Protein 3K6I (pdb70)

B-factor: mean 13.63, std 11.24, range [3.27, 48.37]

GO terms:
  GO:0099512 supramolecular fiber (C, IDA)
  GO:0009986 cell surface (C, IDA)

Secondary structure (DSSP, 8-state):
-EE---EEEETTPPSSS-EEEEE-EETT--SSEEEEEESBTTTBSSTTSEEE-TTT-EEEE-S---TTT--EEEEEEEEEETTS-EEEEEEEEEEEEE-

Radius of gyration: 13.24 Å; Cα contacts (8 Å, |Δi|>4): 239; chains: 1; bounding box: 24×34×37 Å

Solvent-accessible surface area: 5811 Å² total; per-residue (Å²): 83,18,105,23,74,88,8,112,1,68,41,115,42,205,89,106,48,79,79,80,31,25,118,1,87,37,80,111,35,41,166,41,5,65,12,101,17,27,8,107,0,25,80,88,93,38,136,40,9,2,126,23,69,80,127,46,0,47,0,7,0,44,92,55,3,78,83,132,76,59,32,97,13,125,1,92,0,18,2,3,43,115,110,34,141,78,74,24,33,69,52,146,1,35,0,28,3,67,138

InterPro domains:
  IPR002126 Cadherin-like [PF00028] (145-235)
  IPR002126 Cadherin-like [PF00028] (250-353)
  IPR002126 Cadherin-like [PF00028] (368-469)
  IPR002126 Cadherin-like [PF00028] (486-575)
  IPR002126 Cadherin-like [PF00028] (590-680)
  IPR002126 Cadherin-like [PR00205] (186-205)
  IPR002126 Cadherin-like [PR00205] (245-274)
  IPR002126 Cadherin-like [PR00205] (326-338)
  IPR002126 Cadherin-like [PR00205] (342-361)
  IPR002126 Cadherin-like [PR00205] (361-374)
  IPR002126 Cadherin-like [PR00205] (420-446)
  IPR002126 Cadherin-like [PR00205] (567-584)
  IPR002126 Cadherin-like [PS50268] (172-245)
  IPR002126 Cadherin-like [PS50268] (246-363)
  IPR002126 Cadherin-like [PS50268] (364-477)
  IPR002126 Cadherin-like [PS50268] (478-585)
  IPR002126 Cadherin-like [PS50268] (584-695)
  IPR002126 Cadherin-like [SM00112] (162-243)
  IPR002126 Cadherin-like [SM00112] (267-361)
  IPR002126 Cadherin-like [SM00112] (383-476)

CATH classification: 2.60.40.60

Nearest PDB structures (foldseek):
  3k6i-assembly1_A  TM=1.010E+00  e=2.033E-18  Gallus gallus
  3k5s-assembly1_B  TM=9.775E-01  e=3.360E-15  Gallus gallus
  3k6f-assembly2_B  TM=9.683E-01  e=3.308E-13  Mus musculus
  3k5r-assembly2_B  TM=9.769E-01  e=2.052E-12  Mus musculus
  3k6d-assembly1_A  TM=9.860E-01  e=4.703E-12  Xenopus laevis

Organism: Gallus gallus (NCBI:txid9031)

Foldseek 3Di:
DKDADEWEAEAFDDDDDFDFTDFIDDPVADDQKFKDKDFDCDPNPVHDQWDAGTHTRTITGGGGHHCVVPFKTKMWMFMAGPVRHTDGDGDIYIYGHDD

Structure (mmCIF, N/CA/C/O backbone):
data_3K6I
#
_entry.id   3K6I
#
_cell.length_a   44.153
_cell.length_b   44.930
_cell.length_c   56.666
_cell.angle_alpha   90.000
_cell.angle_beta   90.000
_cell.angle_gamma   90.000
#
_symmetry.space_group_name_H-M   'P 21 21 21'
#
loop_
_entity.id
_entity.type
_entity.pdbx_description
1 polymer T-cadherin
2 non-polymer 'ZINC ION'
3 water water
#
loop_
_atom_site.group_PDB
_atom_site.id
_atom_site.type_symbol
_atom_site.label_atom_id
_atom_site.label_alt_id
_atom_site.label_comp_id
_atom_site.label_asym_id
_atom_site.label_entity_id
_atom_site.label_seq_id
_atom_site.pdbx_PDB_ins_code
_atom_site.Cartn_x
_atom_site.Cartn_y
_atom_site.Cartn_z
_atom_site.occupancy
_atom_site.B_iso_or_equiv
_atom_site.auth_seq_id
_atom_site.auth_comp_id
_atom_site.auth_asym_id
_atom_site.auth_atom_id
_atom_site.pdbx_PDB_model_num
ATOM 1 N N . SER A 1 1 ? 19.670 21.673 0.888 1.00 8.47 1 SER A N 1
ATOM 2 C CA . SER A 1 1 ? 20.306 20.582 1.660 1.00 7.89 1 SER A CA 1
ATOM 3 C C . SER A 1 1 ? 19.211 19.636 2.174 1.00 7.31 1 SER A C 1
ATOM 4 O O . SER A 1 1 ? 17.998 19.933 2.083 1.00 8.89 1 SER A O 1
ATOM 7 N N . ILE A 1 2 ? 19.636 18.472 2.643 1.00 6.75 2 ILE A N 1
ATOM 8 C CA . ILE A 1 2 ? 18.778 17.522 3.305 1.00 6.45 2 ILE A CA 1
ATOM 9 C C . ILE A 1 2 ? 19.275 17.311 4.694 1.00 5.17 2 ILE A C 1
ATOM 10 O O . ILE A 1 2 ? 20.497 17.182 4.920 1.00 6.53 2 ILE A O 1
ATOM 15 N N . LEU A 1 3 ? 18.331 17.274 5.633 1.00 5.33 3 LEU A N 1
ATOM 16 C CA . LEU A 1 3 ? 18.600 16.983 7.028 1.00 6.23 3 LEU A CA 1
ATOM 17 C C . LEU A 1 3 ? 18.047 15.603 7.374 1.00 5.16 3 LEU A C 1
ATOM 18 O O . LEU A 1 3 ? 16.826 15.417 7.446 1.00 5.24 3 LEU A O 1
ATOM 23 N N . ALA A 1 4 ? 18.957 14.650 7.589 1.00 4.93 4 ALA A N 1
ATOM 24 C CA . ALA A 1 4 ? 18.612 13.327 8.098 1.00 4.51 4 ALA A CA 1
ATOM 25 C C . ALA A 1 4 ? 19.029 13.297 9.547 1.00 4.20 4 ALA A C 1
ATOM 26 O O . ALA A 1 4 ? 20.176 13.630 9.888 1.00 5.75 4 ALA A O 1
ATOM 28 N N . THR A 1 5 ? 18.080 12.937 10.428 1.00 5.02 5 THR A N 1
ATOM 29 C CA . THR A 1 5 ? 18.288 12.842 11.859 1.00 4.74 5 THR A CA 1
ATOM 30 C C . THR A 1 5 ? 18.272 11.363 12.226 1.00 4.34 5 THR A C 1
ATOM 31 O O . THR A 1 5 ? 17.355 10.647 11.853 1.00 4.78 5 THR A O 1
ATOM 35 N N . PRO A 1 6 ? 19.254 10.895 13.006 1.00 4.59 6 PRO A N 1
ATOM 36 C CA . PRO A 1 6 ? 19.212 9.494 13.414 1.00 4.95 6 PRO A CA 1
ATOM 37 C C . PRO A 1 6 ? 17.893 9.122 14.076 1.00 4.31 6 PRO A C 1
ATOM 38 O O . PRO A 1 6 ? 17.301 9.905 14.836 1.00 4.85 6 PRO A O 1
ATOM 42 N N . ILE A 1 7 ? 17.463 7.886 13.825 1.00 4.38 7 ILE A N 1
ATOM 43 C CA . ILE A 1 7 ? 16.198 7.373 14.339 1.00 5.01 7 ILE A CA 1
ATOM 44 C C . ILE A 1 7 ? 16.498 6.219 15.296 1.00 5.42 7 ILE A C 1
ATOM 45 O O . ILE A 1 7 ? 17.344 5.379 15.007 1.00 6.05 7 ILE A O 1
ATOM 50 N N . LEU A 1 8 ? 15.801 6.201 16.418 1.00 4.68 8 LEU A N 1
ATOM 51 C CA . LEU A 1 8 ? 15.896 5.114 17.407 1.00 5.30 8 LEU A CA 1
ATOM 52 C C . LEU A 1 8 ? 14.540 4.412 17.421 1.00 4.72 8 LEU A C 1
ATOM 53 O O . LEU A 1 8 ? 13.507 5.079 17.533 1.00 6.10 8 LEU A O 1
ATOM 58 N N . ILE A 1 9 ? 14.549 3.088 17.328 1.00 4.92 9 ILE A N 1
ATOM 59 C CA . ILE A 1 9 ? 13.315 2.306 17.313 1.00 5.27 9 ILE A CA 1
ATOM 60 C C . ILE A 1 9 ? 13.418 1.240 18.394 1.00 5.60 9 ILE A C 1
ATOM 61 O O . ILE A 1 9 ? 14.331 0.420 18.360 1.00 5.89 9 ILE A O 1
ATOM 66 N N . PRO A 1 10 ? 12.484 1.217 19.357 1.00 6.46 10 PRO A N 1
ATOM 67 C CA . P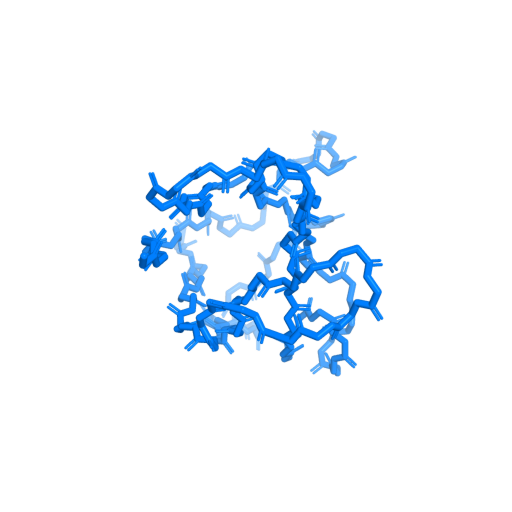RO A 1 10 ? 12.462 0.121 20.333 1.00 7.55 10 PRO A CA 1
ATOM 68 C C . PRO A 1 10 ? 12.301 -1.217 19.641 1.00 5.68 10 PRO A C 1
ATOM 69 O O . PRO A 1 10 ? 11.523 -1.400 18.707 1.00 5.14 10 PRO A O 1
ATOM 73 N N . GLU A 1 11 ? 13.060 -2.161 20.148 1.00 7.54 11 GLU A N 1
ATOM 74 C CA . GLU A 1 11 ? 13.038 -3.494 19.740 1.00 7.77 11 GLU A CA 1
ATOM 75 C C . GLU A 1 11 ? 11.633 -4.136 19.904 1.00 5.81 11 GLU A C 1
ATOM 76 O O . GLU A 1 11 ? 10.959 -3.889 20.872 1.00 5.79 11 GLU A O 1
ATOM 82 N N . ASN A 1 12 ? 11.219 -4.976 18.975 1.00 6.24 12 ASN A N 1
ATOM 83 C CA . ASN A 1 12 ? 10.080 -5.862 19.151 1.00 5.82 12 ASN A CA 1
ATOM 84 C C . ASN A 1 12 ? 8.775 -5.096 19.359 1.00 6.55 12 ASN A C 1
ATOM 85 O O . ASN A 1 12 ? 7.966 -5.448 20.217 1.00 8.48 12 ASN A O 1
ATOM 90 N N . GLN A 1 13 ? 8.560 -4.045 18.552 1.00 6.29 13 GLN A N 1
ATOM 91 C CA . GLN A 1 13 ? 7.320 -3.259 18.596 1.00 8.78 13 GLN A CA 1
ATOM 92 C C . GLN A 1 13 ? 6.110 -4.159 18.363 1.00 8.14 13 GLN A C 1
ATOM 93 O O . GLN A 1 13 ? 6.158 -5.073 17.547 1.00 7.32 13 GLN A O 1
ATOM 99 N N . ARG A 1 14 ? 5.013 -3.862 19.073 1.00 11.16 14 ARG A N 1
ATOM 100 C CA . ARG A 1 14 ? 3.694 -4.402 18.747 1.00 11.38 14 ARG A CA 1
ATOM 101 C C . ARG A 1 14 ? 3.159 -3.723 17.489 1.00 12.31 14 ARG A C 1
ATOM 102 O O . ARG A 1 14 ? 3.532 -2.589 17.174 1.00 12.18 14 ARG A O 1
ATOM 110 N N . PRO A 1 15 ? 2.227 -4.374 16.777 1.00 14.72 15 PRO A N 1
ATOM 111 C CA . PRO A 1 15 ? 1.595 -3.668 15.670 1.00 16.74 15 PRO A CA 1
ATOM 112 C C . PRO A 1 15 ? 0.317 -2.984 16.032 1.00 17.87 15 PRO A C 1
ATOM 113 O O . PRO A 1 15 ? -0.014 -3.008 17.201 1.00 19.39 15 PRO A O 1
ATOM 117 N N . PRO A 1 16 ? -0.12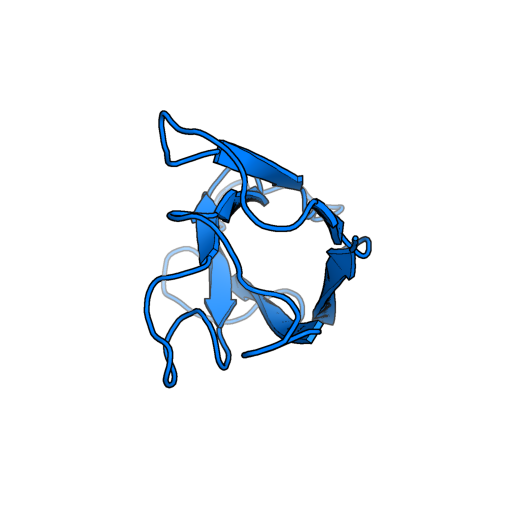7 -2.069 15.165 1.00 18.33 16 PRO A N 1
ATOM 118 C CA . PRO A 1 16 ? -0.294 -2.316 13.742 1.00 16.78 16 PRO A CA 1
ATOM 119 C C . PRO A 1 16 ? 0.954 -1.657 13.056 1.00 14.46 16 PRO A C 1
ATOM 120 O O . PRO A 1 16 ? 1.579 -0.769 13.615 1.00 14.57 16 PRO A O 1
ATOM 124 N N . PHE A 1 17 ? 1.308 -2.159 11.900 1.00 12.42 17 PHE A N 1
ATOM 125 C CA . PHE A 1 17 ? 2.344 -1.604 11.072 1.00 9.69 17 PHE A CA 1
ATOM 126 C C . PHE A 1 17 ? 1.665 -1.243 9.770 1.00 9.67 17 PHE A C 1
ATOM 127 O O . PHE A 1 17 ? 0.613 -1.799 9.463 1.00 12.30 17 PHE A O 1
ATOM 135 N N . PRO A 1 18 ? 2.270 -0.361 8.964 1.00 9.71 18 PRO A N 1
ATOM 136 C CA . PRO A 1 18 ? 3.516 0.364 9.230 1.00 8.94 18 PRO A CA 1
ATOM 137 C C . PRO A 1 18 ? 3.382 1.419 10.306 1.00 8.58 18 PRO A C 1
ATOM 138 O O . PRO A 1 18 ? 2.269 1.912 10.585 1.00 9.97 18 PRO A O 1
ATOM 142 N N . ARG A 1 19 ? 4.517 1.766 10.899 1.00 7.85 19 ARG A N 1
ATOM 143 C CA . ARG A 1 19 ? 4.602 2.776 11.950 1.00 8.26 19 ARG A CA 1
ATOM 144 C C . ARG A 1 19 ? 5.579 3.860 11.527 1.00 6.20 19 ARG A C 1
ATOM 145 O O . ARG A 1 19 ? 6.689 3.556 11.086 1.00 6.17 19 ARG A O 1
ATOM 153 N N . SER A 1 20 ? 5.189 5.120 11.679 1.00 6.65 20 SER A N 1
ATOM 154 C CA . SER A 1 20 ? 6.134 6.206 11.471 1.00 6.45 20 SER A CA 1
ATOM 155 C C . SER A 1 20 ? 7.191 6.218 12.550 1.00 6.79 20 SER A C 1
ATOM 156 O O . SER A 1 20 ? 6.865 6.071 13.726 1.00 8.67 20 SER A O 1
ATOM 159 N N . VAL A 1 21 ? 8.433 6.419 12.151 1.00 5.62 21 VAL A N 1
ATOM 160 C CA . VAL A 1 21 ? 9.564 6.384 13.078 1.00 6.13 21 VAL A CA 1
ATOM 161 C C . VAL A 1 21 ? 10.452 7.634 13.021 1.00 5.73 21 VAL A C 1
ATOM 162 O O . VAL A 1 21 ? 11.281 7.815 13.907 1.00 6.73 21 VAL A O 1
ATOM 166 N N . GLY A 1 22 ? 10.321 8.472 11.989 1.00 5.55 22 GLY A N 1
ATOM 167 C CA . GLY A 1 22 ? 11.139 9.688 11.894 1.00 5.62 22 GLY A CA 1
ATOM 168 C C . GLY A 1 22 ? 10.777 10.397 10.615 1.00 4.81 22 GLY A C 1
ATOM 169 O O . GLY A 1 22 ? 9.847 9.998 9.920 1.00 5.31 22 GLY A O 1
ATOM 170 N N . LYS A 1 23 ? 11.533 11.444 10.322 1.00 5.33 23 LYS A N 1
ATOM 171 C CA . LYS A 1 23 ? 11.233 12.281 9.150 1.00 5.54 23 LYS A CA 1
ATOM 172 C C . LYS A 1 23 ? 12.503 12.963 8.663 1.00 5.24 23 LYS A C 1
ATOM 173 O O . LYS A 1 23 ? 13.254 13.553 9.462 1.00 6.67 23 LYS A O 1
ATOM 179 N N . VAL A 1 24 ? 12.751 12.850 7.366 1.00 4.47 24 VAL A N 1
ATOM 180 C CA . VAL A 1 24 ? 13.846 13.536 6.718 1.00 4.48 24 VAL A CA 1
ATOM 181 C C . VAL A 1 24 ? 13.292 14.824 6.127 1.00 4.81 24 VAL A C 1
ATOM 182 O O . VAL A 1 24 ? 12.160 14.828 5.633 1.00 5.18 24 VAL A O 1
ATOM 186 N N . ILE A 1 25 ? 14.083 15.904 6.161 1.00 5.16 25 ILE A N 1
ATOM 187 C CA . ILE A 1 25 ? 13.610 17.221 5.725 1.00 6.38 25 ILE A CA 1
ATOM 188 C C . ILE A 1 25 ? 14.536 17.793 4.666 1.00 5.54 25 ILE A C 1
ATOM 189 O O . ILE A 1 25 ? 15.735 17.926 4.888 1.00 6.86 25 ILE A O 1
ATOM 194 N N . ARG A 1 26 ? 13.968 18.258 3.563 1.00 5.70 26 ARG A N 1
ATOM 195 C CA . ARG A 1 26 ? 14.729 18.960 2.524 1.00 6.15 26 ARG A CA 1
ATOM 196 C C . ARG A 1 26 ? 14.498 20.442 2.715 1.00 6.74 26 ARG A C 1
ATOM 197 O O . ARG A 1 26 ? 13.349 20.887 2.836 1.00 7.01 26 ARG A O 1
ATOM 205 N N . SER A 1 27 ? 15.579 21.220 2.782 1.00 6.84 27 SER A N 1
ATOM 206 C CA . SER A 1 27 ? 15.451 22.646 3.130 1.00 8.33 27 SER A CA 1
ATOM 207 C C . SER A 1 27 ? 14.581 23.425 2.147 1.00 8.48 27 SER A C 1
ATOM 208 O O . SER A 1 27 ? 13.869 24.354 2.537 1.00 9.80 27 SER A O 1
ATOM 211 N N . GLU A 1 28 ? 14.620 23.030 0.888 1.00 8.47 28 GLU A N 1
ATOM 212 C CA . GLU A 1 28 ? 13.829 23.681 -0.155 1.00 10.14 28 GLU A CA 1
ATOM 213 C C . GLU A 1 28 ? 12.399 23.164 -0.266 1.00 9.61 28 GLU A C 1
ATOM 214 O O . GLU A 1 28 ? 11.625 23.665 -1.092 1.00 11.72 28 GLU A O 1
ATOM 220 N N . GLY A 1 29 ? 12.052 22.140 0.519 1.00 9.11 29 GLY A N 1
ATOM 221 C CA . GLY A 1 29 ? 10.739 21.476 0.393 1.00 9.75 29 GLY A CA 1
ATOM 222 C C . GLY A 1 29 ? 10.769 20.370 -0.655 1.00 9.30 29 GLY A C 1
ATOM 223 O O . GLY A 1 29 ? 11.816 19.967 -1.098 1.00 10.76 29 GLY A O 1
ATOM 224 N N . THR A 1 30 ? 9.615 19.826 -1.032 1.00 10.61 30 THR A N 1
ATOM 225 C CA . THR A 1 30 ? 9.556 19.008 -2.249 1.00 11.74 30 THR A CA 1
ATOM 226 C C . THR A 1 30 ? 8.298 19.691 -2.754 1.00 14.33 30 THR A C 1
ATOM 227 O O . THR A 1 30 ? 7.204 19.593 -2.179 1.00 18.12 30 THR A O 1
ATOM 231 N N . GLU A 1 31 ? 8.501 20.519 -3.695 1.00 9.44 31 GLU A N 1
ATOM 232 C CA . GLU A 1 31 ? 7.647 20.723 -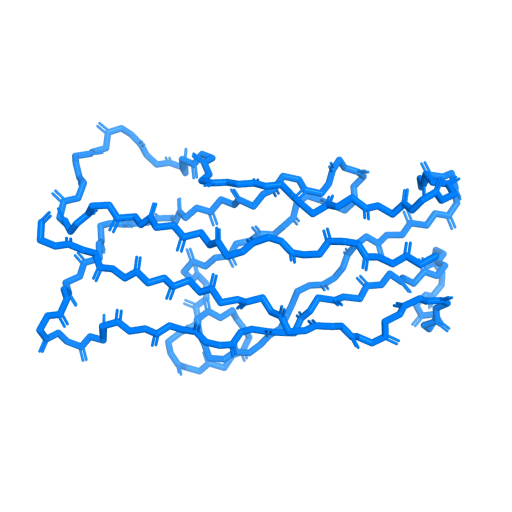4.817 1.00 8.09 31 GLU A CA 1
ATOM 233 C C . GLU A 1 31 ? 8.435 20.155 -5.998 1.00 6.51 31 GLU A C 1
ATOM 234 O O . GLU A 1 31 ? 9.631 20.412 -6.098 1.00 7.70 31 GLU A O 1
ATOM 240 N N . GLY A 1 32 ? 7.781 19.374 -6.860 1.00 6.53 32 GLY A N 1
ATOM 241 C CA . GLY A 1 32 ? 8.456 18.794 -7.992 1.00 7.15 32 GLY A CA 1
ATOM 242 C C . GLY A 1 32 ? 9.590 17.873 -7.652 1.00 7.16 32 GLY A C 1
ATOM 243 O O . GLY A 1 32 ? 10.504 17.705 -8.462 1.00 8.60 32 GLY A O 1
ATOM 244 N N . ALA A 1 33 ? 9.539 17.227 -6.493 1.00 6.78 33 ALA A N 1
ATOM 245 C CA . ALA A 1 33 ? 10.658 16.415 -6.060 1.00 6.36 33 ALA A CA 1
ATOM 246 C C . ALA A 1 33 ? 10.166 15.219 -5.245 1.00 5.44 33 ALA A C 1
ATOM 247 O O . ALA A 1 33 ? 9.029 15.201 -4.743 1.00 7.19 33 ALA A O 1
ATOM 249 N N . LYS A 1 34 ? 11.022 14.200 -5.143 1.00 4.08 34 LYS A N 1
ATOM 250 C CA . LYS A 1 34 ? 10.704 12.930 -4.484 1.00 4.58 34 LYS A CA 1
ATOM 251 C C . LYS A 1 34 ? 11.831 12.504 -3.573 1.00 4.28 34 LYS A C 1
ATOM 252 O O . LYS A 1 34 ? 12.983 12.416 -4.021 1.00 4.64 34 LYS A O 1
ATOM 258 N N . PHE A 1 35 ? 11.494 12.199 -2.314 1.00 3.98 35 PHE A N 1
ATOM 259 C CA . PHE A 1 35 ? 12.437 11.444 -1.495 1.00 4.05 35 PHE A CA 1
ATOM 260 C C . PHE A 1 35 ? 12.575 10.019 -2.022 1.00 4.51 35 PHE A C 1
ATOM 261 O O . PHE A 1 35 ? 11.595 9.421 -2.512 1.00 4.81 35 PHE A O 1
ATOM 269 N N . ARG A 1 36 ? 13.782 9.472 -1.871 1.00 4.21 36 ARG A N 1
ATOM 270 C CA . ARG A 1 36 ? 14.104 8.102 -2.207 1.00 5.88 36 ARG A CA 1
ATOM 271 C C . ARG A 1 36 ? 15.034 7.540 -1.138 1.00 4.57 36 ARG A C 1
ATOM 272 O O . ARG A 1 36 ? 16.007 8.192 -0.757 1.00 5.87 36 ARG A O 1
ATOM 280 N N . LEU A 1 37 ? 14.743 6.337 -0.663 1.00 4.86 37 LEU A N 1
ATOM 281 C CA . LEU A 1 37 ? 15.517 5.680 0.361 1.00 5.34 37 LEU A CA 1
ATOM 282 C C . LEU A 1 37 ? 16.118 4.404 -0.220 1.00 6.08 37 LEU A C 1
ATOM 283 O O . LEU A 1 37 ? 15.481 3.731 -1.025 1.00 8.07 37 LEU A O 1
ATOM 288 N N . SER A 1 38 ? 17.333 4.054 0.220 1.00 6.29 38 SER A N 1
ATOM 289 C CA . SER A 1 38 ? 17.958 2.823 -0.232 1.00 7.15 38 SER A CA 1
ATOM 290 C C . SER A 1 38 ? 18.892 2.288 0.828 1.00 6.48 38 SER A C 1
ATOM 291 O O . SER A 1 38 ? 19.245 2.987 1.793 1.00 6.63 38 SER A O 1
ATOM 294 N N . GLY A 1 39 ? 19.256 1.011 0.677 1.00 6.31 39 GLY A N 1
ATOM 295 C CA . GLY A 1 39 ? 20.200 0.369 1.558 1.00 6.70 39 GLY A CA 1
ATOM 296 C C . GLY A 1 39 ? 19.676 -0.963 2.028 1.00 5.99 39 GLY A C 1
ATOM 297 O O . GLY A 1 39 ? 18.565 -1.404 1.681 1.00 6.21 39 GLY A O 1
ATOM 298 N N . LYS A 1 40 ? 20.500 -1.617 2.847 1.00 7.34 40 LYS A N 1
ATOM 299 C CA . LYS A 1 40 ? 20.111 -2.851 3.533 1.00 7.19 40 LYS A CA 1
ATOM 300 C C . LYS A 1 40 ? 19.007 -2.514 4.517 1.00 6.37 40 LYS A C 1
ATOM 301 O O . LYS A 1 40 ? 19.192 -1.658 5.385 1.00 7.27 40 LYS A O 1
ATOM 307 N N . GLY A 1 41 ? 17.854 -3.174 4.371 1.00 6.11 41 GLY A N 1
ATOM 308 C CA . GLY A 1 41 ? 16.644 -2.794 5.073 1.00 6.72 41 GLY A CA 1
ATOM 309 C C . GLY A 1 41 ? 15.606 -2.195 4.142 1.00 5.62 41 GLY A C 1
ATOM 310 O O . GLY A 1 41 ? 14.455 -2.039 4.561 1.00 6.00 41 GLY A O 1
ATOM 311 N N . VAL A 1 42 ? 16.002 -1.842 2.908 1.00 5.86 42 VAL A N 1
ATOM 312 C CA . VAL A 1 42 ? 15.109 -1.170 1.966 1.00 6.23 42 VAL A CA 1
ATOM 313 C C . VAL A 1 42 ? 15.097 -1.965 0.670 1.00 6.98 42 VAL A C 1
ATOM 314 O O . VAL A 1 42 ? 14.200 -2.784 0.451 1.00 8.17 42 VAL A O 1
ATOM 318 N N . ASP A 1 43 ? 16.094 -1.718 -0.168 1.00 7.58 43 ASP A N 1
ATOM 319 C CA . ASP A 1 43 ? 16.197 -2.373 -1.471 1.00 8.55 43 ASP A CA 1
ATOM 320 C C . ASP A 1 43 ? 17.300 -3.430 -1.543 1.00 9.70 43 ASP A C 1
ATOM 321 O O . ASP A 1 43 ? 17.513 -4.036 -2.582 1.00 11.61 43 ASP A O 1
ATOM 326 N N . GLN A 1 44 ? 17.986 -3.661 -0.434 1.00 8.62 44 GLN A N 1
ATOM 327 C CA . GLN A 1 44 ? 18.962 -4.718 -0.310 1.00 9.17 44 GLN A CA 1
ATOM 328 C C . GLN A 1 44 ? 18.569 -5.550 0.908 1.00 8.84 44 GLN A C 1
ATOM 329 O O . GLN A 1 44 ? 17.979 -5.020 1.864 1.00 8.14 44 GLN A O 1
ATOM 335 N N . ASP A 1 45 ? 18.903 -6.844 0.901 1.00 9.73 45 ASP A N 1
ATOM 336 C CA . ASP A 1 45 ? 18.471 -7.732 1.992 1.00 10.04 45 ASP A CA 1
ATOM 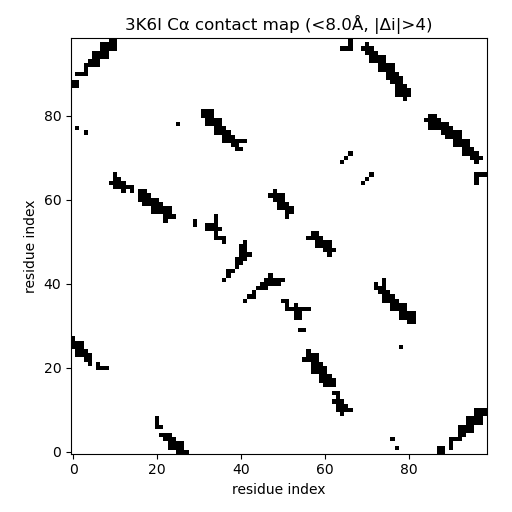337 C C . ASP A 1 45 ? 18.930 -7.210 3.355 1.00 10.03 45 ASP A C 1
ATOM 338 O O . ASP A 1 45 ? 20.076 -6.814 3.521 1.00 11.35 45 ASP A O 1
ATOM 343 N N . PRO A 1 46 ? 18.038 -7.200 4.345 1.00 9.72 46 PRO A N 1
ATOM 344 C CA . PRO A 1 46 ? 16.634 -7.565 4.275 1.00 9.34 46 PRO A CA 1
ATOM 345 C C . PRO A 1 46 ? 15.800 -6.470 3.635 1.00 8.45 46 PRO A C 1
ATOM 346 O O . PRO A 1 46 ? 15.869 -5.317 4.043 1.00 8.64 46 PRO A O 1
ATOM 350 N N . LYS A 1 47 ? 15.033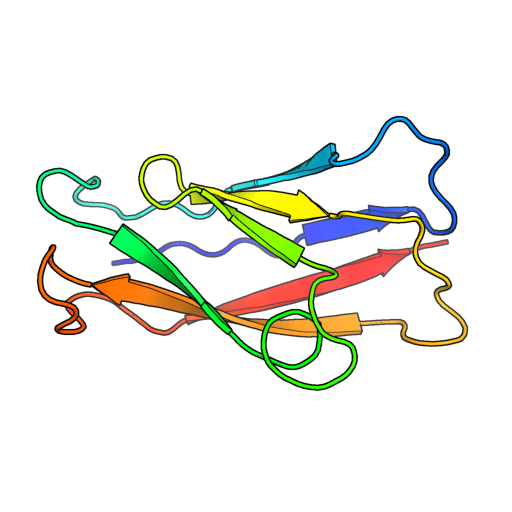 -6.825 2.613 1.00 8.70 47 LYS A N 1
ATOM 351 C CA . LYS A 1 47 ? 14.295 -5.825 1.872 1.00 8.67 47 LYS A CA 1
ATOM 352 C C . LYS A 1 47 ? 12.982 -5.447 2.552 1.00 7.48 47 LYS A C 1
ATOM 353 O O . LYS A 1 47 ? 12.353 -6.269 3.230 1.00 9.43 47 LYS A O 1
ATOM 359 N N . GLY A 1 48 ? 12.543 -4.208 2.328 1.00 7.54 48 GLY A N 1
ATOM 360 C CA . GLY A 1 48 ? 11.182 -3.828 2.689 1.00 7.73 48 GLY A CA 1
ATOM 361 C C . GLY A 1 48 ? 10.904 -3.528 4.149 1.00 7.03 48 GLY A C 1
ATOM 362 O O . GLY A 1 48 ? 9.736 -3.471 4.544 1.00 8.08 48 GLY A O 1
ATOM 363 N N . ILE A 1 49 ? 11.949 -3.370 4.961 1.00 5.74 49 ILE A N 1
ATOM 364 C CA . ILE A 1 49 ? 11.767 -3.070 6.372 1.00 5.55 49 ILE A CA 1
ATOM 365 C C . ILE A 1 49 ? 11.410 -1.598 6.599 1.00 5.09 49 ILE A C 1
ATOM 366 O O . ILE A 1 49 ? 10.572 -1.279 7.426 1.00 5.42 49 ILE A O 1
ATOM 371 N N . PHE A 1 50 ? 12.061 -0.709 5.843 1.00 4.56 50 PHE A N 1
ATOM 372 C CA . PHE A 1 50 ? 11.857 0.739 5.955 1.00 4.47 50 PHE A CA 1
ATOM 373 C C . PHE A 1 50 ? 11.374 1.324 4.642 1.00 4.24 50 PHE A C 1
ATOM 374 O O . PHE A 1 50 ? 11.746 0.860 3.561 1.00 5.47 50 PHE A O 1
ATOM 382 N N . ARG A 1 51 ? 10.561 2.370 4.755 1.00 4.37 51 ARG A N 1
ATOM 383 C CA . ARG A 1 51 ? 10.077 3.114 3.598 1.00 4.92 51 ARG A CA 1
ATOM 384 C C . ARG A 1 51 ? 10.171 4.600 3.891 1.00 3.82 51 ARG A C 1
ATOM 385 O O . ARG A 1 51 ? 10.167 5.016 5.065 1.00 4.48 51 ARG A O 1
ATOM 393 N N . ILE A 1 52 ? 10.175 5.406 2.825 1.00 3.74 52 ILE A N 1
ATOM 394 C CA . ILE A 1 52 ? 10.014 6.830 2.986 1.00 3.84 52 ILE A CA 1
ATOM 395 C C . ILE A 1 52 ? 8.885 7.313 2.103 1.00 3.66 52 ILE A C 1
ATOM 396 O O . ILE A 1 52 ? 8.714 6.849 0.974 1.00 4.99 52 ILE A O 1
ATOM 401 N N . ASN A 1 53 ? 8.087 8.243 2.595 1.00 3.41 53 ASN A N 1
ATOM 402 C CA . ASN A 1 53 ? 7.077 8.875 1.769 1.00 3.63 53 ASN A CA 1
ATOM 403 C C . ASN A 1 53 ? 7.746 9.904 0.849 1.00 3.31 53 ASN A C 1
ATOM 404 O O . ASN A 1 53 ? 8.509 10.766 1.317 1.00 4.03 53 ASN A O 1
ATOM 409 N N . GLU A 1 54 ? 7.472 9.804 -0.442 1.00 3.57 54 GLU A N 1
ATOM 410 C CA . GLU A 1 54 ? 8.155 10.656 -1.434 1.00 3.74 54 GLU A CA 1
ATOM 411 C C . GLU A 1 54 ? 7.955 12.142 -1.200 1.00 3.74 54 GLU A C 1
ATOM 412 O O . GLU A 1 54 ? 8.846 12.923 -1.477 1.00 4.65 54 GLU A O 1
ATOM 418 N N . ILE A 1 55 ? 6.769 12.516 -0.733 1.00 4.54 55 ILE A N 1
ATOM 419 C CA . ILE A 1 55 ? 6.429 13.915 -0.562 1.00 4.98 55 ILE A CA 1
ATOM 420 C C . ILE A 1 55 ? 6.856 14.403 0.804 1.00 4.89 55 ILE A C 1
ATOM 421 O O . ILE A 1 55 ? 7.460 15.481 0.944 1.00 7.41 55 ILE A O 1
ATOM 426 N N . SER A 1 56 ? 6.493 13.677 1.852 1.00 4.98 56 SER A N 1
ATOM 427 C CA . SER A 1 56 ? 6.600 14.232 3.199 1.00 5.62 56 SER A CA 1
ATOM 428 C C . SER A 1 56 ? 7.902 13.913 3.890 1.00 5.09 56 SER A C 1
ATOM 429 O O . SER A 1 56 ? 8.197 14.519 4.930 1.00 5.59 56 SER A O 1
ATOM 432 N N . GLY A 1 57 ? 8.651 12.931 3.393 1.00 4.37 57 GLY A N 1
ATOM 433 C CA . GLY A 1 57 ? 9.867 12.518 4.089 1.00 4.50 57 GLY A CA 1
ATOM 434 C C . GLY A 1 57 ? 9.643 11.683 5.333 1.00 3.94 57 GLY A C 1
ATOM 435 O O . GLY A 1 57 ? 10.604 11.351 6.034 1.00 4.24 57 GLY A O 1
ATOM 436 N N . ASP A 1 58 ? 8.398 11.283 5.591 1.00 4.09 58 ASP A N 1
ATOM 437 C CA . ASP A 1 58 ? 8.104 10.419 6.729 1.00 4.46 58 ASP A CA 1
ATOM 438 C C . ASP A 1 58 ? 8.720 9.046 6.512 1.00 3.56 58 ASP A C 1
ATOM 439 O O . ASP A 1 58 ? 8.494 8.434 5.459 1.00 4.09 58 ASP A O 1
ATOM 444 N N . VAL A 1 59 ? 9.485 8.586 7.493 1.00 3.90 59 VAL A N 1
ATOM 445 C CA . VAL A 1 59 ? 10.133 7.278 7.458 1.00 4.21 59 VAL A CA 1
ATOM 446 C C . VAL A 1 59 ? 9.303 6.321 8.313 1.00 3.75 59 VAL A C 1
ATOM 447 O O . VAL A 1 59 ? 8.934 6.653 9.429 1.00 4.81 59 VAL A O 1
ATOM 451 N N . SER A 1 60 ? 8.998 5.160 7.743 1.00 3.72 60 SER A N 1
ATOM 452 C CA . SER A 1 60 ? 8.209 4.168 8.426 1.00 3.88 60 SER A CA 1
ATOM 453 C C . SER A 1 60 ? 8.916 2.810 8.469 1.00 3.96 60 SER A C 1
ATOM 454 O O . SER A 1 60 ? 9.779 2.513 7.631 1.00 4.81 60 SER A O 1
ATOM 457 N N . VAL A 1 61 ? 8.511 2.003 9.455 1.00 4.65 61 VAL A N 1
ATOM 458 C CA . VAL A 1 61 ? 8.987 0.656 9.608 1.00 4.91 61 VAL A CA 1
ATOM 459 C C . VAL A 1 61 ? 7.789 -0.288 9.433 1.00 5.66 61 VAL A C 1
ATOM 460 O O . VAL A 1 61 ? 6.657 0.045 9.819 1.00 6.00 61 VAL A O 1
ATOM 464 N N . THR A 1 62 ? 8.046 -1.467 8.877 1.00 5.66 62 THR A N 1
ATOM 465 C CA . THR A 1 62 ? 6.939 -2.306 8.399 1.00 6.42 62 THR A CA 1
ATOM 466 C C . THR A 1 62 ? 6.720 -3.560 9.235 1.00 6.50 62 THR A C 1
ATOM 467 O O . THR A 1 62 ? 5.768 -4.320 8.966 1.00 7.84 62 THR A O 1
ATOM 471 N N . ARG A 1 63 ? 7.559 -3.776 10.252 1.00 6.25 63 ARG A N 1
ATOM 472 C CA . ARG A 1 63 ? 7.454 -4.988 11.078 1.00 6.34 63 ARG A CA 1
ATOM 473 C C . ARG A 1 63 ? 8.249 -4.769 12.347 1.00 5.54 63 ARG A C 1
ATOM 474 O O . ARG A 1 63 ? 9.019 -3.823 12.454 1.00 5.67 63 ARG A O 1
ATOM 482 N N . PRO A 1 64 ? 8.099 -5.673 13.328 1.00 6.09 64 PRO A N 1
ATOM 483 C CA . PRO A 1 64 ? 8.965 -5.614 14.525 1.00 5.98 64 PRO A CA 1
ATOM 484 C C . PRO A 1 64 ? 10.416 -5.889 14.157 1.00 5.36 64 PRO A C 1
ATOM 485 O O . PRO A 1 64 ? 10.690 -6.633 13.194 1.00 6.09 64 PRO A O 1
ATOM 489 N N . LEU A 1 65 ? 11.310 -5.289 14.942 1.00 5.18 65 LEU A N 1
ATOM 490 C CA . LEU A 1 65 ? 12.751 -5.443 14.738 1.00 5.17 65 LEU A CA 1
ATOM 491 C C . LEU A 1 65 ? 13.387 -6.185 15.915 1.00 4.99 65 LEU A C 1
ATOM 492 O O . LEU A 1 65 ? 13.127 -5.845 17.088 1.00 7.00 65 LEU A O 1
ATOM 497 N N . ASP A 1 66 ? 14.250 -7.144 15.588 1.00 4.68 66 ASP A N 1
ATOM 498 C CA . ASP A 1 66 ? 14.996 -7.902 16.585 1.00 4.71 66 ASP A CA 1
ATOM 499 C C . ASP A 1 66 ? 16.408 -7.359 16.639 1.00 4.17 66 ASP A C 1
ATOM 500 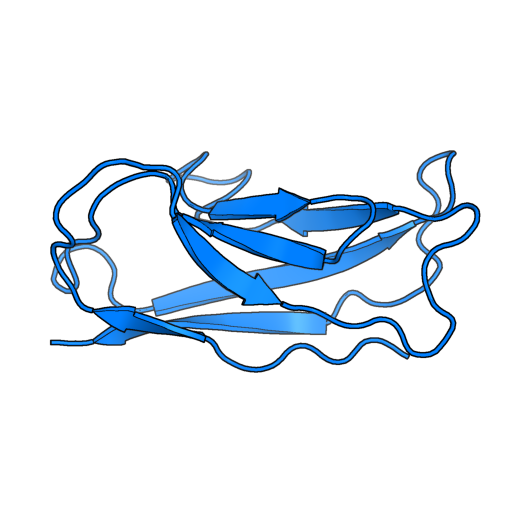O O . ASP A 1 66 ? 17.176 -7.487 15.682 1.00 4.77 66 ASP A O 1
ATOM 505 N N . ARG A 1 67 ? 16.745 -6.685 17.730 1.00 4.18 67 ARG A N 1
ATOM 506 C CA . ARG A 1 67 ? 18.060 -6.039 17.865 1.00 4.58 67 ARG A CA 1
ATOM 507 C C . ARG A 1 67 ? 19.216 -7.030 17.805 1.00 4.70 67 ARG A C 1
ATOM 508 O O . ARG A 1 67 ? 20.305 -6.688 17.369 1.00 5.19 67 ARG A O 1
ATOM 516 N N . GLU A 1 68 ? 18.958 -8.282 18.190 1.00 3.82 68 GLU A N 1
ATOM 517 C CA . GLU A 1 68 ? 19.978 -9.325 18.206 1.00 3.75 68 GLU A CA 1
ATOM 518 C C . GLU A 1 68 ? 20.070 -10.032 16.871 1.00 3.92 68 GLU A C 1
ATOM 519 O O . GLU A 1 68 ? 20.897 -10.937 16.711 1.00 5.07 68 GLU A O 1
ATOM 525 N N . ALA A 1 69 ? 19.243 -9.617 15.888 1.00 4.78 69 ALA A N 1
ATOM 526 C CA . ALA A 1 69 ? 19.424 -10.028 14.505 1.00 5.50 69 ALA A CA 1
ATOM 527 C C . ALA A 1 69 ? 20.167 -8.928 13.742 1.00 5.05 69 ALA A C 1
ATOM 528 O O . ALA A 1 69 ? 21.185 -9.204 13.102 1.00 5.59 69 ALA A O 1
ATOM 530 N N . ILE A 1 70 ? 19.645 -7.692 13.774 1.00 4.68 70 ILE A N 1
ATOM 531 C CA . ILE A 1 70 ? 20.301 -6.536 13.201 1.00 5.95 70 ILE A CA 1
ATOM 532 C C . ILE A 1 70 ? 20.059 -5.381 14.164 1.00 5.05 70 ILE A C 1
ATOM 533 O O . ILE A 1 70 ? 18.901 -5.022 14.439 1.00 5.25 70 ILE A O 1
ATOM 538 N N . ALA A 1 71 ? 21.138 -4.816 14.691 1.00 5.11 71 ALA A N 1
ATOM 539 C CA . ALA A 1 71 ? 21.035 -3.761 15.679 1.00 5.99 71 ALA A CA 1
ATOM 540 C C . ALA A 1 71 ? 20.991 -2.364 15.111 1.00 5.33 71 ALA A C 1
ATOM 541 O O . ALA A 1 71 ? 20.517 -1.458 15.755 1.00 6.59 71 ALA A O 1
ATOM 543 N N . ASN A 1 72 ? 21.541 -2.179 13.909 1.00 6.69 72 ASN A N 1
ATOM 544 C CA . ASN A 1 72 ? 21.655 -0.859 13.314 1.00 8.06 72 ASN A CA 1
ATOM 545 C C . ASN A 1 72 ? 21.533 -0.994 11.818 1.00 7.30 72 ASN A C 1
ATOM 546 O O . ASN A 1 72 ? 22.032 -1.963 11.243 1.00 9.85 72 ASN A O 1
ATOM 551 N N . TYR A 1 73 ? 20.900 -0.003 11.199 1.00 5.46 73 TYR A N 1
ATOM 552 C CA . TYR A 1 73 ? 20.786 0.106 9.758 1.00 5.44 73 TYR A CA 1
ATOM 553 C C . TYR A 1 73 ? 21.430 1.433 9.373 1.00 5.32 73 TYR A C 1
ATOM 554 O O . TYR A 1 73 ? 21.393 2.417 10.133 1.00 6.50 73 TYR A O 1
ATOM 563 N N . GLU A 1 74 ? 22.051 1.450 8.206 1.00 5.09 74 GLU A N 1
ATOM 564 C CA . GLU A 1 74 ? 22.694 2.645 7.719 1.00 4.67 74 GLU A CA 1
ATOM 565 C C . GLU A 1 74 ? 22.165 2.812 6.309 1.00 4.59 74 GLU A C 1
ATOM 566 O O . GLU A 1 74 ? 22.585 2.106 5.381 1.00 6.19 74 GLU A O 1
ATOM 572 N N . LEU A 1 75 ? 21.240 3.748 6.133 1.00 4.55 75 LEU A N 1
ATOM 573 C CA . LEU A 1 75 ? 20.515 3.918 4.880 1.00 4.35 75 LEU A CA 1
ATOM 574 C C . LEU A 1 75 ? 21.020 5.147 4.157 1.00 4.35 75 LEU A C 1
ATOM 575 O O . LEU A 1 75 ? 21.722 5.995 4.738 1.00 5.01 75 LEU A O 1
ATOM 580 N N . GLU A 1 76 ? 20.667 5.251 2.870 1.00 4.40 76 GLU A N 1
ATOM 581 C CA . GLU A 1 76 ? 20.919 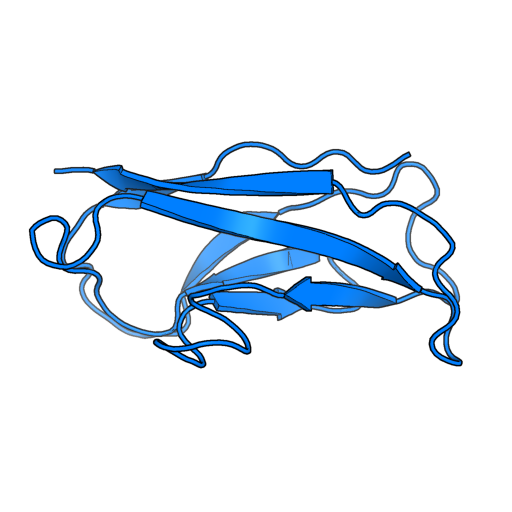6.438 2.061 1.00 4.83 76 GLU A CA 1
ATOM 582 C C . GLU A 1 76 ? 19.584 7.096 1.765 1.00 4.63 76 GLU A C 1
ATOM 583 O O . GLU A 1 76 ? 18.643 6.411 1.305 1.00 6.48 76 GLU A O 1
ATOM 589 N N . VAL A 1 77 ? 19.484 8.402 1.990 1.00 3.39 77 VAL A N 1
ATOM 590 C CA . VAL A 1 77 ? 18.294 9.122 1.599 1.00 3.80 77 VAL A CA 1
ATOM 591 C C . VAL A 1 77 ? 18.698 10.251 0.677 1.00 3.66 77 VAL A C 1
ATOM 592 O O . VAL A 1 77 ? 19.639 11.008 0.965 1.00 3.91 77 VAL A O 1
ATOM 596 N N . GLU A 1 78 ? 17.959 10.412 -0.408 1.00 4.40 78 GLU A N 1
ATOM 597 C CA . GLU A 1 78 ? 18.236 11.456 -1.400 1.00 4.76 78 GLU A CA 1
ATOM 598 C C . GLU A 1 78 ? 16.904 11.983 -1.920 1.00 4.79 78 GLU A C 1
ATOM 599 O O . GLU A 1 78 ? 15.845 11.415 -1.607 1.00 5.50 78 GLU A O 1
ATOM 605 N N . VAL A 1 79 ? 16.983 13.068 -2.669 1.0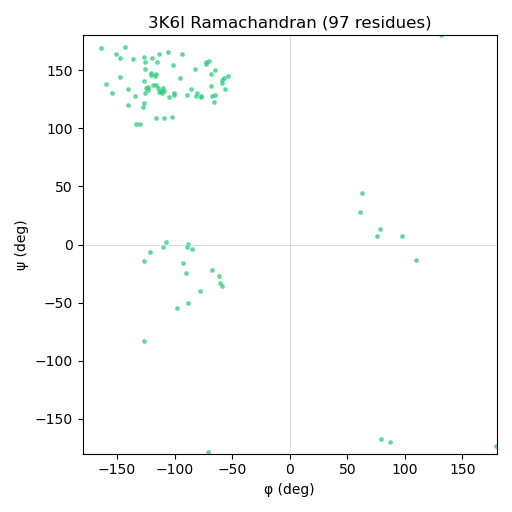0 4.72 79 VAL A N 1
ATOM 606 C CA . VAL A 1 79 ? 15.817 13.655 -3.309 1.00 4.46 79 VAL A CA 1
ATOM 607 C C . VAL A 1 79 ? 16.110 13.760 -4.785 1.00 4.06 79 VAL A C 1
ATOM 608 O O . VAL A 1 79 ? 17.204 14.227 -5.176 1.00 4.64 79 VAL A O 1
ATOM 612 N N . THR A 1 80 ? 15.140 13.360 -5.603 1.00 4.06 80 THR A N 1
ATOM 613 C CA . THR A 1 80 ? 15.221 13.497 -7.032 1.00 4.38 80 THR A CA 1
ATOM 614 C C . THR A 1 80 ? 14.179 14.479 -7.520 1.00 4.27 80 THR A C 1
ATOM 615 O O . THR A 1 80 ? 13.231 14.779 -6.812 1.00 4.32 80 THR A O 1
ATOM 619 N N . ASP A 1 81 ? 14.342 14.952 -8.753 1.00 4.67 81 ASP A N 1
ATOM 620 C CA . ASP A 1 81 ? 13.220 15.560 -9.431 1.00 5.25 81 ASP A CA 1
ATOM 621 C C . ASP A 1 81 ? 12.201 14.481 -9.818 1.00 5.28 81 ASP A C 1
ATOM 622 O O . ASP A 1 81 ? 12.378 13.300 -9.525 1.00 5.35 81 ASP A O 1
ATOM 627 N N . LEU A 1 82 ? 11.116 14.866 -10.489 1.00 5.89 82 LEU A N 1
ATOM 628 C CA . LEU A 1 82 ? 10.056 13.887 -10.752 1.00 7.21 82 LEU A CA 1
ATOM 629 C C . LEU A 1 82 ? 10.487 12.795 -11.704 1.00 8.11 82 LEU A C 1
ATOM 630 O O . LEU A 1 82 ? 9.889 11.694 -11.700 1.00 9.87 82 LEU A O 1
ATOM 635 N N . SER A 1 83 ? 11.515 13.087 -12.500 1.00 9.01 83 SER A N 1
ATOM 636 C CA . SER A 1 83 ? 12.065 12.151 -13.474 1.00 9.96 83 SER A CA 1
ATOM 637 C C . SER A 1 83 ? 13.166 11.236 -12.959 1.00 8.49 83 SER A C 1
ATOM 638 O O . SER A 1 83 ? 13.664 10.368 -13.693 1.00 9.21 83 SER A O 1
ATOM 641 N N . GLY A 1 84 ? 13.553 11.398 -11.706 1.00 6.57 84 GLY A N 1
ATOM 642 C CA . GLY A 1 84 ? 14.521 10.517 -11.142 1.00 7.43 84 GLY A CA 1
ATOM 643 C C . GLY A 1 84 ? 15.953 11.036 -11.142 1.00 7.39 84 GLY A C 1
ATOM 644 O O . GLY A 1 84 ? 16.833 10.315 -10.711 1.00 9.47 84 GLY A O 1
ATOM 645 N N . LYS A 1 85 ? 16.192 12.288 -11.514 1.00 7.01 85 LYS A N 1
ATOM 646 C CA . LYS A 1 85 ? 17.530 12.865 -11.417 1.00 7.27 85 LYS A CA 1
ATOM 647 C C . LYS A 1 85 ? 17.795 13.328 -10.001 1.00 6.13 85 LYS A C 1
ATOM 648 O O . LYS A 1 85 ? 17.001 14.097 -9.459 1.00 6.28 85 LYS A O 1
ATOM 654 N N . ILE A 1 86 ? 18.908 12.902 -9.412 1.00 6.58 86 ILE A N 1
ATOM 655 C CA . ILE A 1 86 ? 19.224 13.359 -8.044 1.00 6.19 86 ILE A CA 1
ATOM 656 C C . ILE A 1 86 ? 19.476 14.857 -8.016 1.00 6.25 86 ILE A C 1
ATOM 657 O O . ILE A 1 86 ? 20.264 15.360 -8.829 1.00 8.21 86 ILE A O 1
ATOM 662 N N . ILE A 1 87 ? 18.787 15.543 -7.101 1.00 6.11 87 ILE A N 1
ATOM 663 C CA . ILE A 1 87 ? 18.977 16.963 -6.921 1.00 7.06 87 ILE A CA 1
ATOM 664 C C . ILE A 1 87 ? 19.418 17.305 -5.487 1.00 6.29 87 ILE A C 1
ATOM 665 O O . ILE A 1 87 ? 19.758 18.472 -5.230 1.00 8.75 87 ILE A O 1
ATOM 670 N N . ASP A 1 88 ? 19.450 16.346 -4.552 1.00 5.97 88 ASP A N 1
ATOM 671 C CA . ASP A 1 88 ? 19.884 16.668 -3.188 1.00 5.68 88 ASP A CA 1
ATOM 672 C C . ASP A 1 88 ? 20.291 15.335 -2.566 1.00 4.90 88 ASP A C 1
ATOM 673 O O . ASP A 1 88 ? 19.594 14.327 -2.734 1.00 5.72 88 ASP A O 1
ATOM 678 N N . GLY A 1 89 ? 21.400 15.336 -1.840 1.00 4.70 89 GLY A N 1
ATOM 679 C CA . GLY A 1 89 ? 21.858 14.084 -1.238 1.00 4.38 89 GLY A CA 1
ATOM 680 C C . GLY A 1 89 ? 22.566 13.199 -2.250 1.00 3.64 89 GLY A C 1
ATOM 681 O O . GLY A 1 89 ? 22.932 13.651 -3.340 1.00 4.60 89 GLY A O 1
ATOM 682 N N . PRO A 1 90 ? 22.801 11.929 -1.902 1.00 3.50 90 PRO A N 1
ATOM 683 C CA . PRO A 1 90 ? 22.326 11.275 -0.686 1.00 4.04 90 PRO A CA 1
ATOM 684 C C . PRO A 1 90 ? 23.023 11.713 0.575 1.00 3.62 90 PRO A C 1
ATOM 685 O O . PRO A 1 90 ? 24.193 12.153 0.536 1.00 4.50 90 PRO A O 1
ATOM 689 N N . VAL A 1 91 ? 22.327 11.559 1.702 1.00 3.93 91 VAL A N 1
ATOM 690 C CA . VAL A 1 91 ? 22.929 11.662 3.028 1.00 4.37 91 VAL A CA 1
ATOM 691 C C . VAL A 1 91 ? 22.596 10.400 3.809 1.00 3.90 91 VAL A C 1
ATOM 692 O O . VAL A 1 91 ? 21.661 9.659 3.480 1.00 3.99 91 VAL A O 1
ATOM 696 N N . ARG A 1 92 ? 23.378 10.167 4.856 1.00 3.89 92 ARG A N 1
ATOM 697 C CA . ARG A 1 92 ? 23.290 8.963 5.657 1.00 3.61 92 ARG A CA 1
ATOM 698 C C . ARG A 1 92 ? 22.167 9.066 6.652 1.00 3.59 92 ARG A C 1
ATOM 699 O O . ARG A 1 92 ? 22.100 10.033 7.423 1.00 4.24 92 ARG A O 1
ATOM 707 N N . LEU A 1 93 ? 21.310 8.026 6.691 1.00 3.27 93 LEU A N 1
ATOM 708 C CA . LEU A 1 93 ? 20.228 7.947 7.651 1.00 3.48 93 LEU A CA 1
ATOM 709 C C . LEU A 1 93 ? 20.489 6.743 8.553 1.00 3.51 93 LEU A C 1
ATOM 710 O O . LEU A 1 93 ? 20.400 5.600 8.128 1.00 4.23 93 LEU A O 1
ATOM 715 N N . ASP A 1 94 ? 20.851 7.016 9.800 1.00 3.89 94 ASP A N 1
ATOM 716 C CA . ASP A 1 94 ? 21.089 5.974 10.790 1.00 4.27 94 ASP A CA 1
ATOM 717 C C . ASP A 1 94 ? 19.778 5.576 11.450 1.00 4.22 94 ASP A C 1
ATOM 718 O O . ASP A 1 94 ? 18.990 6.439 11.890 1.00 5.24 94 ASP A O 1
ATOM 723 N N . ILE A 1 95 ? 19.566 4.272 11.558 1.00 4.89 95 ILE A N 1
ATOM 724 C CA . ILE A 1 95 ? 18.432 3.741 12.322 1.00 5.71 95 ILE A CA 1
ATOM 725 C C . ILE A 1 95 ? 18.988 2.724 13.305 1.00 5.85 95 ILE A C 1
ATOM 726 O O . ILE A 1 95 ? 19.612 1.740 12.919 1.00 7.90 95 ILE A O 1
ATOM 731 N N . SER A 1 96 ? 18.798 2.991 14.582 1.00 5.94 96 SER A N 1
ATOM 732 C CA . SER A 1 96 ? 19.303 2.108 15.621 1.00 6.48 96 SER A CA 1
ATOM 733 C C . SER A 1 96 ? 18.148 1.434 16.340 1.00 5.24 96 SER A C 1
ATOM 734 O O . SER A 1 96 ? 17.193 2.105 16.735 1.00 6.15 96 SER A O 1
ATOM 737 N N . VAL A 1 97 ? 18.252 0.115 16.506 1.00 5.33 97 VAL A N 1
ATOM 738 C CA . VAL A 1 97 ? 17.273 -0.635 17.268 1.00 6.11 97 VAL A CA 1
ATOM 739 C C . VAL A 1 97 ? 17.757 -0.625 18.695 1.00 6.29 97 VAL A C 1
ATOM 740 O O . VAL A 1 97 ? 18.920 -0.979 18.963 1.00 8.37 97 VAL A O 1
ATOM 744 N N . ILE A 1 98 ? 16.886 -0.238 19.621 1.00 6.00 98 ILE A N 1
ATOM 745 C CA . ILE A 1 98 ? 17.270 -0.087 21.007 1.00 7.05 98 ILE A CA 1
ATOM 746 C C . ILE A 1 98 ? 16.521 -1.085 21.846 1.00 7.21 98 ILE A C 1
ATOM 747 O O . ILE A 1 98 ? 15.482 -1.629 21.425 1.00 10.42 98 ILE A O 1
ATOM 752 N N . ASP A 1 99 ? 17.070 -1.406 23.002 1.00 6.67 99 ASP A N 1
ATOM 753 C CA . ASP A 1 99 ? 16.392 -2.333 23.891 1.00 8.45 99 ASP A CA 1
ATOM 754 C C . ASP A 1 99 ? 15.006 -1.831 24.250 1.00 10.76 99 ASP A C 1
ATOM 755 O O . ASP A 1 99 ? 14.826 -0.612 24.329 1.00 13.19 99 ASP A O 1
#

Sequence (99 aa):
SILATPILIPENQRPPFPRSVGKVIRSEGTEGAKFRLSGKGVDQDPKGIFRINEISGDVSVTRPLDREAIANYELEVEVTDLSGKIIDGPVRLDISVID